Protein 2FSU (pdb70)

Sequence (167 aa):
QDAQHSFRRLLKASEPGVIVALHQLKRGWQPLNIATTSVLLTLADNDTPVWLSTPLNNDIVNQSLRFHTNAPLVSQPEQATFAVTDEAISSEQLNALSGATLILQVASLSGGRLRLTGEERIAPQLPECILHELTERPHPFPLGIDLILTCGERLLAIPRTTHVEVC

Secondary structure (DSSP, 8-state):
--HHHHHHHHHH---TT--EE--SSSS-STTS-HHHHHHHHHH--TTS-EEE-GGG--HHHHHHHHHHH---B-SSGGG-SEEEE-TT--HHHHHHT--PEEEEE-S-SSS---EEE----------HHHHHHHHH--STTTTS-EEEEEETTEEEEE-TT-EEE--

Solvent-accessible surface area: 8006 Å² total

GO terms:
  GO:0042802 identical protein binding (F, IPI)
  GO:0042803 protein homodimerization activity (F, IDA)
  GO:0061694 alpha-D-ribose 1-methylphosphonate 5-triphosphate synthase complex (C, IDA)
  GO:1904176 carbon phosphorus lyase complex (C, IDA)
  GO:0019700 organic phosphonate catabolic process (P, IMP)
  GO:0015716 organic phosphonate transport (P, IDA)
  GO:0019634 organic phosphonate metabolic process (P, IDA)

B-factor: mean 23.65, std 9.84, range [10.49, 69.03]

Radius of gyration: 14.76 Å; Cα contacts (8 Å, |Δi|>4): 372; chains: 1; bounding box: 26×42×29 Å

Organism: Escherichia coli (strain K12) (NCBI:txid83333)

Foldseek 3Di:
DDLVVLVVQVVVLCQFPDKDFAAHDPAALPVPARQNRSVCLNDAACVFEEEEDPVRDDPSNVVVSCVRHVHHHDDALLRGQEYEYEQPQDLVRQVSPQPHAYAYEAQDQADAFKWKDCVIDGGGHHHPSVVCCQAVVPDPPPRHYWYWYDHHRMIHTDGSSIHIDTD

Nearest PDB structures (foldseek):
  2fsu-assembly1_A  TM=1.006E+00  e=1.656E-37  Escherichia coli
  7z15-assembly1_B  TM=9.803E-01  e=2.346E-31  Escherichia coli
  7z19-assembly1_F  TM=9.796E-01  e=1.807E-30  Escherichia coli
  7z19-assembly1_B  TM=9.734E-01  e=4.706E-30  Escherichia coli
  6chu-assembly1_A  TM=3.432E-01  e=9.734E-01  Mycobacterium tuberculosis H37Rv

Structure (mmCIF, N/CA/C/O backbone):
data_2FSU
#
_entry.id   2FSU
#
_cell.length_a   53.020
_cell.length_b   87.418
_cell.length_c   75.890
_cell.angle_alpha   90.00
_cell.angle_beta   90.00
_cell.angle_gamma   90.00
#
_symmetry.space_group_name_H-M   'C 2 2 21'
#
loop_
_entity.id
_entity.type
_entity.pdbx_description
1 polymer 'Protein phnH'
2 non-polymer 'SODIUM ION'
3 non-polymer 'ACETATE ION'
4 water water
#
loop_
_atom_site.group_PDB
_atom_site.id
_atom_site.type_symbol
_atom_site.label_atom_id
_atom_site.label_alt_id
_atom_site.label_comp_id
_atom_site.label_asym_id
_atom_site.label_entity_id
_atom_site.label_seq_id
_atom_site.pdbx_PDB_ins_code
_atom_site.Cartn_x
_atom_site.Cartn_y
_atom_site.Cartn_z
_atom_site.occupancy
_atom_site.B_iso_or_equiv
_atom_site.auth_seq_id
_atom_site.auth_comp_id
_atom_site.auth_asym_id
_atom_site.auth_atom_id
_atom_site.pdbx_PDB_model_num
ATOM 1 N N . GLN A 1 28 ? 7.619 -2.933 28.536 1.00 32.56 12 GLN A N 1
ATOM 2 C CA . GLN A 1 28 ? 6.227 -2.371 28.394 1.00 33.51 12 GLN A CA 1
ATOM 3 C C . GLN A 1 28 ? 5.489 -2.794 27.141 1.00 33.27 12 GLN A C 1
ATOM 4 O O . GLN A 1 28 ? 6.115 -3.097 26.101 1.00 32.89 12 GLN A O 1
ATOM 6 N N . ASP A 1 29 ? 4.144 -2.805 27.234 1.00 33.22 13 ASP A N 1
ATOM 7 C CA . ASP A 1 29 ? 3.331 -3.102 26.057 1.00 31.68 13 ASP A CA 1
ATOM 8 C C . ASP A 1 29 ? 3.310 -1.989 25.031 1.00 30.83 13 ASP A C 1
ATOM 9 O O . ASP A 1 29 ? 3.761 -0.849 25.269 1.00 29.06 13 ASP A O 1
ATOM 14 N N . ALA A 1 30 ? 2.776 -2.331 23.862 1.00 29.05 14 ALA A N 1
ATOM 15 C CA . ALA A 1 30 ? 2.667 -1.384 22.783 1.00 26.57 14 ALA A CA 1
ATOM 16 C C . ALA A 1 30 ? 1.789 -0.168 23.149 1.00 23.62 14 ALA A C 1
ATOM 17 O O . ALA A 1 30 ? 2.027 0.941 22.716 1.00 22.96 14 ALA A O 1
ATOM 19 N N . GLN A 1 31 ? 0.713 -0.381 23.901 1.00 24.84 15 GLN A N 1
ATOM 20 C CA . GLN A 1 31 ? -0.147 0.742 24.196 1.00 22.49 15 GLN A CA 1
ATOM 21 C C . GLN A 1 31 ? 0.627 1.769 25.042 1.00 21.68 15 GLN A C 1
ATOM 22 O O . GLN A 1 31 ? 0.396 2.953 24.974 1.00 22.13 15 GLN A O 1
ATOM 28 N N . HIS A 1 32 ? 1.427 1.250 25.943 1.00 21.63 16 HIS A N 1
ATOM 29 C CA . HIS A 1 32 ? 2.313 2.095 26.757 1.00 22.07 16 HIS A CA 1
ATOM 30 C C . HIS A 1 32 ? 3.226 2.977 25.875 1.00 21.74 16 HIS A C 1
ATOM 31 O O . HIS A 1 32 ? 3.265 4.182 26.082 1.00 21.89 16 HIS A O 1
ATOM 38 N N . SER A 1 33 ? 3.904 2.373 24.909 1.00 21.80 17 SER A N 1
ATOM 39 C CA . SER A 1 33 ? 4.713 3.122 23.964 1.00 22.70 17 SER A CA 1
ATOM 40 C C . SER A 1 33 ? 3.899 4.183 23.256 1.00 23.34 17 SER A C 1
ATOM 41 O O . SER A 1 33 ? 4.350 5.296 23.149 1.00 23.46 17 SER A O 1
ATOM 44 N N . PHE A 1 34 ? 2.729 3.800 22.758 1.00 24.64 18 PHE A N 1
ATOM 45 C CA . PHE A 1 34 ? 1.843 4.741 22.015 1.00 25.06 18 PHE A CA 1
ATOM 46 C C . PHE A 1 34 ? 1.480 5.879 22.948 1.00 22.23 18 PHE A C 1
ATOM 47 O O . PHE A 1 34 ? 1.583 7.020 22.577 1.00 21.15 18 PHE A O 1
ATOM 55 N N . ARG A 1 35 ? 1.107 5.618 24.224 1.00 21.02 19 ARG A N 1
ATOM 56 C CA . ARG A 1 35 ? 0.687 6.756 25.044 1.00 19.90 19 ARG A CA 1
ATOM 57 C C . ARG A 1 35 ? 1.818 7.733 25.333 1.00 18.96 19 ARG A C 1
ATOM 58 O O . ARG A 1 35 ? 1.615 8.941 25.363 1.00 20.78 19 ARG A O 1
ATOM 66 N N . ARG A 1 36 ? 3.026 7.172 25.556 1.00 17.90 20 ARG A N 1
ATOM 67 C CA . ARG A 1 36 ? 4.193 7.990 25.872 1.00 19.07 20 ARG A CA 1
ATOM 68 C C . ARG A 1 36 ? 4.634 8.831 24.660 1.00 17.48 20 ARG A C 1
ATOM 69 O O . ARG A 1 36 ? 5.031 9.992 24.810 1.00 17.60 20 ARG A O 1
ATOM 77 N N . LEU A 1 37 ? 4.529 8.243 23.482 1.00 19.10 21 LEU A N 1
ATOM 78 C CA . LEU A 1 37 ? 4.894 8.952 22.254 1.00 21.15 21 LEU A CA 1
ATOM 79 C C . LEU A 1 37 ? 3.829 10.050 22.011 1.00 22.47 21 LEU A C 1
ATOM 80 O O . LEU A 1 37 ? 4.128 11.167 21.642 1.00 20.32 21 LEU A O 1
ATOM 85 N N . LEU A 1 38 ? 2.552 9.729 22.241 1.00 23.81 22 LEU A N 1
ATOM 86 C CA . LEU A 1 38 ? 1.531 10.800 22.194 1.00 26.14 22 LEU A CA 1
ATOM 87 C C . LEU A 1 38 ? 1.816 11.948 23.117 1.00 25.01 22 LEU A C 1
ATOM 88 O O . LEU A 1 38 ? 1.720 13.149 22.768 1.00 26.13 22 LEU A O 1
ATOM 93 N N . LYS A 1 39 ? 2.274 11.629 24.336 1.00 23.93 23 LYS A N 1
ATOM 94 C CA . LYS A 1 39 ? 2.486 12.641 25.336 1.00 23.83 23 LYS A CA 1
ATOM 95 C C . LYS A 1 39 ? 3.622 13.563 24.852 1.00 24.31 23 LYS A C 1
ATOM 96 O O . LYS A 1 39 ? 3.533 14.804 24.915 1.00 25.34 23 LYS A O 1
ATOM 102 N N . ALA A 1 40 ? 4.716 12.926 24.394 1.00 22.65 24 ALA A N 1
ATOM 103 C CA . ALA A 1 40 ? 5.884 13.656 23.902 1.00 21.76 24 ALA A CA 1
ATOM 104 C C . ALA A 1 40 ? 5.540 14.649 22.720 1.00 21.36 24 ALA A C 1
ATOM 105 O O . ALA A 1 40 ? 5.982 15.792 22.705 1.00 21.18 24 ALA A O 1
ATOM 123 N N . SER A 1 42 ? 2.439 15.756 22.064 1.00 26.38 26 SER A N 1
ATOM 124 C CA . SER A 1 42 ? 1.484 16.725 22.648 1.00 28.88 26 SER A CA 1
ATOM 125 C C . SER A 1 42 ? 2.169 17.808 23.445 1.00 28.53 26 SER A C 1
ATOM 126 O O . SER A 1 42 ? 1.700 18.965 23.547 1.00 31.74 26 SER A O 1
ATOM 129 N N . GLU A 1 43 ? 3.337 17.500 24.035 1.00 27.31 27 GLU A N 1
ATOM 130 C CA . GLU A 1 43 ? 4.006 18.412 24.856 1.00 24.98 27 GLU A CA 1
ATOM 131 C C . GLU A 1 43 ? 5.484 18.498 24.424 1.00 24.01 27 GLU A C 1
ATOM 132 O O . GLU A 1 43 ? 6.325 17.930 25.083 1.00 24.36 27 GLU A O 1
ATOM 138 N N . PRO A 1 44 ? 5.789 19.198 23.309 1.00 22.26 28 PRO A N 1
ATOM 139 C CA . PRO A 1 44 ? 7.115 19.177 22.667 1.00 21.94 28 PRO A CA 1
ATOM 140 C C . PRO A 1 44 ? 8.213 19.482 23.626 1.00 22.47 28 PRO A C 1
ATOM 141 O O . PRO A 1 44 ? 8.171 20.533 24.273 1.00 23.05 28 PRO A O 1
ATOM 145 N N . GLY A 1 45 ? 9.271 18.652 23.629 1.00 20.03 29 GLY A N 1
ATOM 146 C CA . GLY A 1 45 ? 10.387 18.849 24.504 1.00 20.74 29 GLY A CA 1
ATOM 147 C C . GLY A 1 45 ? 10.352 18.124 25.836 1.00 20.50 29 GLY A C 1
ATOM 148 O O . GLY A 1 45 ? 11.395 17.936 26.466 1.00 19.39 29 GLY A O 1
ATOM 149 N N . VAL A 1 46 ? 9.161 17.748 26.302 1.00 19.83 30 VAL A N 1
ATOM 150 C CA . VAL A 1 46 ? 9.112 16.801 27.457 1.00 18.70 30 VAL A CA 1
ATOM 151 C C . VAL A 1 46 ? 9.739 15.444 27.092 1.00 19.73 30 VAL A C 1
ATOM 152 O O . VAL A 1 46 ? 9.520 14.956 25.961 1.00 17.93 30 VAL A O 1
ATOM 156 N N . ILE A 1 47 ? 10.592 14.945 27.969 1.00 18.00 31 ILE A N 1
ATOM 157 C CA . ILE A 1 47 ? 11.309 13.646 27.729 1.00 18.29 31 ILE A CA 1
ATOM 158 C C . ILE A 1 47 ? 10.451 12.558 28.350 1.00 20.20 31 ILE A C 1
ATOM 159 O O . ILE A 1 47 ? 9.988 12.654 29.556 1.00 19.97 31 ILE A O 1
ATOM 164 N N . VAL A 1 48 ? 10.252 11.507 27.571 1.00 17.54 32 VAL A N 1
ATOM 165 C CA . VAL A 1 48 ? 9.550 10.333 28.023 1.00 18.50 32 VAL A CA 1
ATOM 166 C C . VAL A 1 48 ? 10.443 9.128 27.839 1.00 18.45 32 VAL A C 1
ATOM 167 O O . VAL A 1 48 ? 11.485 9.201 27.161 1.00 18.76 32 VAL A O 1
ATOM 171 N N . ALA A 1 49 ? 10.069 8.001 28.448 1.00 20.44 33 ALA A N 1
ATOM 172 C CA . ALA A 1 49 ? 10.833 6.747 28.341 1.00 21.10 33 ALA A CA 1
ATOM 173 C C . ALA A 1 49 ? 9.955 5.710 27.665 1.00 24.78 33 ALA A C 1
ATOM 174 O O . ALA A 1 49 ? 8.795 5.500 28.050 1.00 25.56 33 ALA A O 1
ATOM 176 N N . LEU A 1 50 ? 10.496 5.057 26.646 1.00 24.44 34 LEU A N 1
ATOM 177 C CA . LEU A 1 50 ? 9.792 3.950 25.985 1.00 26.20 34 LEU A CA 1
ATOM 178 C C . LEU A 1 50 ? 10.703 2.776 26.042 1.00 29.96 34 LEU A C 1
ATOM 179 O O . LEU A 1 50 ? 11.845 2.879 25.565 1.00 31.58 34 LEU A O 1
ATOM 184 N N . HIS A 1 51 ? 10.192 1.651 26.502 1.00 28.39 35 HIS A N 1
ATOM 185 C CA . HIS A 1 51 ? 10.975 0.423 26.597 1.00 30.32 35 HIS A CA 1
ATOM 186 C C . HIS A 1 51 ? 10.078 -0.761 26.238 1.00 29.39 35 HIS A C 1
ATOM 187 O O . HIS A 1 51 ? 9.602 -1.461 27.116 1.00 28.60 35 HIS A O 1
ATOM 194 N N . GLN A 1 52 ? 9.810 -0.935 24.933 1.00 26.45 36 GLN A N 1
ATOM 195 C CA . GLN A 1 52 ? 8.912 -2.030 24.459 1.00 26.99 36 GLN A CA 1
ATOM 196 C C . GLN A 1 52 ? 9.603 -3.387 24.285 1.00 28.69 36 GLN A C 1
ATOM 197 O O . GLN A 1 52 ? 8.956 -4.394 24.045 1.00 29.34 36 GLN A O 1
ATOM 203 N N . LEU A 1 53 ? 10.929 -3.424 24.403 1.00 31.69 37 LEU A N 1
ATOM 204 C CA . LEU A 1 53 ? 11.629 -4.712 24.486 1.00 32.79 37 LEU A CA 1
ATOM 205 C C . LEU A 1 53 ? 12.865 -4.466 25.347 1.00 32.02 37 LEU A C 1
ATOM 206 O O . LEU A 1 53 ? 13.070 -3.359 25.734 1.00 31.32 37 LEU A O 1
ATOM 211 N N . LYS A 1 54 ? 13.645 -5.478 25.723 1.00 32.52 38 LYS A N 1
ATOM 212 C CA . LYS A 1 54 ? 14.736 -5.228 26.719 1.00 31.08 38 LYS A CA 1
ATOM 213 C C . LYS A 1 54 ? 15.970 -4.640 26.095 1.00 31.65 38 LYS A C 1
ATOM 214 O O . LYS A 1 54 ? 16.801 -4.010 26.758 1.00 32.33 38 LYS A O 1
ATOM 215 N N . ARG A 1 55 ? 16.090 -4.834 24.783 1.00 28.42 39 ARG A N 1
ATOM 216 C CA . ARG A 1 55 ? 17.251 -4.304 24.063 1.00 28.06 39 ARG A CA 1
ATOM 217 C C . ARG A 1 55 ? 16.833 -3.801 22.713 1.00 26.27 39 ARG A C 1
ATOM 218 O O . ARG A 1 55 ? 15.929 -4.404 22.099 1.00 27.96 39 ARG A O 1
ATOM 220 N N . GLY A 1 56 ? 17.522 -2.762 22.261 1.00 25.06 40 GLY A N 1
ATOM 221 C CA . GLY A 1 56 ? 17.291 -2.220 20.917 1.00 23.86 40 GLY A CA 1
ATOM 222 C C . GLY A 1 56 ? 17.980 -3.108 19.882 1.00 23.79 40 GLY A C 1
ATOM 223 O O . GLY A 1 56 ? 18.848 -3.982 20.237 1.00 25.36 40 GLY A O 1
ATOM 224 N N . TRP A 1 57 ? 17.640 -2.895 18.595 1.00 22.87 41 TRP A N 1
ATOM 225 C CA . TRP A 1 57 ? 18.234 -3.678 17.527 1.00 21.34 41 TRP A CA 1
ATOM 226 C C . TRP A 1 57 ? 19.545 -2.934 17.253 1.00 23.52 41 TRP A C 1
ATOM 227 O O . TRP A 1 57 ? 19.557 -2.016 16.479 1.00 19.78 41 TRP A O 1
ATOM 238 N N . GLN A 1 58 ? 20.596 -3.229 18.045 1.00 24.19 42 GLN A N 1
ATOM 239 C CA . GLN A 1 58 ? 21.830 -2.379 18.083 1.00 24.40 42 GLN A CA 1
ATOM 240 C C . GLN A 1 58 ? 22.464 -2.219 16.685 1.00 22.08 42 GLN A C 1
ATOM 241 O O . GLN A 1 58 ? 22.552 -3.234 15.990 1.00 27.76 42 GLN A O 1
ATOM 247 N N . PRO A 1 59 ? 22.887 -0.982 16.250 1.00 21.17 43 PRO A N 1
ATOM 248 C CA . PRO A 1 59 ? 23.035 0.259 16.996 1.00 19.39 43 PRO A CA 1
ATOM 249 C C . PRO A 1 59 ? 21.754 1.091 17.131 1.00 17.14 43 PRO A C 1
ATOM 250 O O . PRO A 1 59 ? 21.861 2.183 17.575 1.00 18.76 43 PRO A O 1
ATOM 254 N N . LEU A 1 60 ? 20.592 0.531 16.826 1.00 16.76 44 LEU A N 1
ATOM 255 C CA . LEU A 1 60 ? 19.342 1.330 17.133 1.00 15.63 44 LEU A CA 1
ATOM 256 C C . LEU A 1 60 ? 19.118 1.237 18.652 1.00 16.25 44 LEU A C 1
ATOM 257 O O . LEU A 1 60 ? 19.312 0.147 19.243 1.00 19.51 44 LEU A O 1
ATOM 262 N N . ASN A 1 61 ? 18.833 2.365 19.289 1.00 15.40 45 ASN A N 1
ATOM 263 C CA . ASN A 1 61 ? 18.616 2.346 20.736 1.00 13.20 45 ASN A CA 1
ATOM 264 C C . ASN A 1 61 ? 17.214 1.771 21.075 1.00 15.72 45 ASN A C 1
ATOM 265 O O . ASN A 1 61 ? 16.390 1.521 20.256 1.00 15.47 45 ASN A O 1
ATOM 270 N N . ILE A 1 62 ? 16.930 1.652 22.365 1.00 14.78 46 ILE A N 1
ATOM 271 C CA . ILE A 1 62 ? 15.626 1.115 22.774 1.00 16.13 46 ILE A CA 1
ATOM 272 C C . ILE A 1 62 ? 14.444 2.032 22.402 1.00 15.42 46 ILE A C 1
ATOM 273 O O . ILE A 1 62 ? 13.385 1.516 21.957 1.00 15.54 46 ILE A O 1
ATOM 278 N N . ALA A 1 63 ? 14.618 3.344 22.489 1.00 15.02 47 ALA A N 1
ATOM 279 C CA . ALA A 1 63 ? 13.530 4.285 22.157 1.00 13.05 47 ALA A CA 1
ATOM 280 C C . ALA A 1 63 ? 13.261 4.215 20.652 1.00 14.05 47 ALA A C 1
ATOM 281 O O . ALA A 1 63 ? 12.067 4.130 20.241 1.00 15.00 47 ALA A O 1
ATOM 283 N N . THR A 1 64 ? 14.329 4.224 19.874 1.00 12.54 48 THR A N 1
ATOM 284 C CA . THR A 1 64 ? 14.067 4.169 18.368 1.00 12.56 48 THR A CA 1
ATOM 285 C C . THR A 1 64 ? 13.366 2.883 18.071 1.00 13.44 48 THR A C 1
ATOM 286 O O . THR A 1 64 ? 12.418 2.804 17.223 1.00 13.41 48 THR A O 1
ATOM 290 N N . THR A 1 65 ? 13.872 1.783 18.611 1.00 13.66 49 THR A N 1
ATOM 291 C CA . THR A 1 65 ? 13.271 0.463 18.300 1.00 13.83 49 THR A CA 1
ATOM 292 C C . THR A 1 65 ? 11.786 0.477 18.679 1.00 14.19 49 THR A C 1
ATOM 293 O O . THR A 1 65 ? 10.933 -0.052 17.966 1.00 15.81 49 THR A O 1
ATOM 297 N N . SER A 1 66 ? 11.509 1.084 19.871 1.00 20.00 50 SER A N 1
ATOM 298 C CA . SER A 1 66 ? 10.118 1.109 20.310 1.00 20.00 50 SER A CA 1
ATOM 299 C C . SER A 1 66 ? 9.281 2.040 19.438 1.00 20.00 50 SER A C 1
ATOM 300 O O . SER A 1 66 ? 8.117 1.647 19.213 1.00 15.59 50 SER A O 1
ATOM 303 N N . VAL A 1 67 ? 9.758 3.070 19.051 1.00 14.33 51 VAL A N 1
ATOM 304 C CA . VAL A 1 67 ? 8.999 3.972 18.096 1.00 15.57 51 VAL A CA 1
ATOM 305 C C . VAL A 1 67 ? 8.719 3.191 16.827 1.00 17.06 51 VAL A C 1
ATOM 306 O O . VAL A 1 67 ? 7.599 3.206 16.357 1.00 16.30 51 VAL A O 1
ATOM 310 N N . LEU A 1 68 ? 9.720 2.462 16.321 1.00 17.34 52 LEU A N 1
ATOM 311 C CA . LEU A 1 68 ? 9.460 1.747 15.020 1.00 15.12 52 LEU A CA 1
ATOM 312 C C . LEU A 1 68 ? 8.414 0.662 15.217 1.00 16.31 52 LEU A C 1
ATOM 313 O O . LEU A 1 68 ? 7.564 0.471 14.361 1.00 17.61 52 LEU A O 1
ATOM 318 N N . LEU A 1 69 ? 8.450 -0.060 16.346 1.00 14.56 53 LEU A N 1
ATOM 319 C CA . LEU A 1 69 ? 7.449 -1.150 16.622 1.00 15.60 53 LEU A CA 1
ATOM 320 C C . LEU A 1 69 ? 6.041 -0.539 16.703 1.00 18.21 53 LEU A C 1
ATOM 321 O O . LEU A 1 69 ? 5.054 -1.189 16.312 1.00 20.61 53 LEU A O 1
ATOM 326 N N . THR A 1 70 ? 6.015 0.682 17.197 1.00 18.60 54 THR A N 1
ATOM 327 C CA . THR A 1 70 ? 4.765 1.416 17.508 1.00 20.29 54 THR A CA 1
ATOM 328 C C . THR A 1 70 ? 4.155 1.911 16.157 1.00 21.68 54 THR A C 1
ATOM 329 O O . THR A 1 70 ? 2.917 1.647 15.926 1.00 26.18 54 THR A O 1
ATOM 333 N N . LEU A 1 71 ? 4.955 2.501 15.244 1.00 20.86 55 LEU A N 1
ATOM 334 C CA . LEU A 1 71 ? 4.397 3.250 14.101 1.00 19.32 55 LEU A CA 1
ATOM 335 C C . LEU A 1 71 ? 4.577 2.612 12.719 1.00 19.33 55 LEU A C 1
ATOM 336 O O . LEU A 1 71 ? 3.804 2.950 11.794 1.00 19.48 55 LEU A O 1
ATOM 341 N N . ALA A 1 72 ? 5.576 1.737 12.574 1.00 17.52 56 ALA A N 1
ATOM 342 C CA . ALA A 1 72 ? 5.920 1.302 11.184 1.00 17.72 56 ALA A CA 1
ATOM 343 C C . ALA A 1 72 ? 5.229 0.010 10.808 1.00 16.90 56 ALA A C 1
ATOM 344 O O . ALA A 1 72 ? 5.112 -0.957 11.601 1.00 19.03 56 ALA A O 1
ATOM 346 N N . ASP A 1 73 ? 4.742 -0.102 9.579 1.00 17.58 57 ASP A N 1
ATOM 347 C CA . ASP A 1 73 ? 4.331 -1.436 9.150 1.00 17.27 57 ASP A CA 1
ATOM 348 C C . ASP A 1 73 ? 4.573 -1.530 7.656 1.00 19.32 57 ASP A C 1
ATOM 349 O O . ASP A 1 73 ? 5.248 -0.701 7.073 1.00 19.70 57 ASP A O 1
ATOM 354 N N . ASN A 1 74 ? 3.882 -2.466 6.995 1.00 21.29 58 ASN A N 1
ATOM 355 C CA . ASN A 1 74 ? 4.137 -2.626 5.577 1.00 24.03 58 ASN A CA 1
ATOM 356 C C . ASN A 1 74 ? 3.832 -1.403 4.707 1.00 21.26 58 ASN A C 1
ATOM 357 O O . ASN A 1 74 ? 4.325 -1.299 3.540 1.00 21.69 58 ASN A O 1
ATOM 362 N N . ASP A 1 75 ? 3.044 -0.508 5.221 1.00 20.46 59 ASP A N 1
ATOM 363 C CA . ASP A 1 75 ? 2.725 0.684 4.498 1.00 21.34 59 ASP A CA 1
ATOM 364 C C . ASP A 1 75 ? 3.633 1.918 4.674 1.00 20.81 59 ASP A C 1
ATOM 365 O O . ASP A 1 75 ? 3.371 2.957 4.082 1.00 19.15 59 ASP A O 1
ATOM 370 N N . THR A 1 76 ? 4.712 1.800 5.496 1.00 16.32 60 THR A N 1
ATOM 371 C CA . THR A 1 76 ? 5.490 3.021 5.826 1.00 17.01 60 THR A CA 1
ATOM 372 C C . THR A 1 76 ? 6.961 2.710 5.607 1.00 14.56 60 THR A C 1
ATOM 373 O O . THR A 1 76 ? 7.584 2.158 6.481 1.00 16.33 60 THR A O 1
ATOM 377 N N . PRO A 1 77 ? 7.472 2.954 4.425 1.00 14.60 61 PRO A N 1
ATOM 378 C CA . PRO A 1 77 ? 8.901 2.715 4.221 1.00 13.52 61 PRO A CA 1
ATOM 379 C C . PRO A 1 77 ? 9.750 3.384 5.292 1.00 13.45 61 PRO A C 1
ATOM 380 O O . PRO A 1 77 ? 9.527 4.539 5.656 1.00 13.58 61 PRO A O 1
ATOM 384 N N . VAL A 1 78 ? 10.805 2.649 5.617 1.00 13.22 62 VAL A N 1
ATOM 385 C CA . VAL A 1 78 ? 11.818 3.171 6.531 1.00 11.86 62 VAL A CA 1
ATOM 386 C C . VAL A 1 78 ? 13.137 3.245 5.867 1.00 12.90 62 VAL A C 1
ATOM 387 O O . VAL A 1 78 ? 13.540 2.300 5.162 1.00 12.71 62 VAL A O 1
ATOM 391 N N . TRP A 1 79 ? 13.836 4.340 6.100 1.00 12.31 63 TRP A N 1
ATOM 392 C CA . TRP A 1 79 ? 15.173 4.489 5.517 1.00 12.79 63 TRP A CA 1
ATOM 393 C C . TRP A 1 79 ? 16.131 4.630 6.736 1.00 12.95 63 TRP A C 1
ATOM 394 O O . TRP A 1 79 ? 15.907 5.494 7.576 1.00 14.49 63 TRP A O 1
ATOM 405 N N . LEU A 1 80 ? 17.189 3.815 6.722 1.00 12.65 64 LEU A N 1
ATOM 406 C CA . LEU A 1 80 ? 18.212 3.859 7.810 1.00 13.63 64 LEU A CA 1
ATOM 407 C C . LEU A 1 80 ? 19.485 4.408 7.178 1.00 15.57 64 LEU A C 1
ATOM 408 O O . LEU A 1 80 ? 19.982 3.893 6.142 1.00 15.04 64 LEU A O 1
ATOM 413 N N . SER A 1 81 ? 20.057 5.448 7.781 1.00 11.79 65 SER A N 1
ATOM 414 C CA . SER A 1 81 ? 21.363 5.972 7.273 1.00 14.29 65 SER A CA 1
ATOM 415 C C . SER A 1 81 ? 22.454 4.949 7.433 1.00 14.18 65 SER A C 1
ATOM 416 O O . SER A 1 81 ? 22.357 3.997 8.212 1.00 14.74 65 SER A O 1
ATOM 419 N N . THR A 1 82 ? 23.568 5.162 6.725 1.00 16.28 66 THR A N 1
ATOM 420 C CA . THR A 1 82 ? 24.645 4.138 6.668 1.00 18.13 66 THR A CA 1
ATOM 421 C C . THR A 1 82 ? 25.134 3.678 8.016 1.00 15.69 66 THR A C 1
ATOM 422 O O . THR A 1 82 ? 25.191 2.474 8.237 1.00 19.00 66 THR A O 1
ATOM 426 N N . PRO A 1 83 ? 25.390 4.598 8.928 1.00 16.03 67 PRO A N 1
ATOM 427 C CA . PRO A 1 83 ? 25.873 4.086 10.233 1.00 18.67 67 PRO A CA 1
ATOM 428 C C . PRO A 1 83 ? 24.951 3.155 10.984 1.00 21.29 67 PRO A C 1
ATOM 429 O O . PRO A 1 83 ? 25.407 2.398 11.880 1.00 20.66 67 PRO A O 1
ATOM 433 N N . LEU A 1 84 ? 23.635 3.258 10.706 1.00 17.22 68 LEU A N 1
ATOM 434 C CA . LEU A 1 84 ? 22.634 2.397 11.387 1.00 18.60 68 LEU A CA 1
ATOM 435 C C . LEU A 1 84 ? 22.134 1.245 10.529 1.00 19.84 68 LEU A C 1
ATOM 436 O O . LEU A 1 84 ? 21.275 0.468 10.965 1.00 22.62 68 LEU A O 1
ATOM 441 N N . ASN A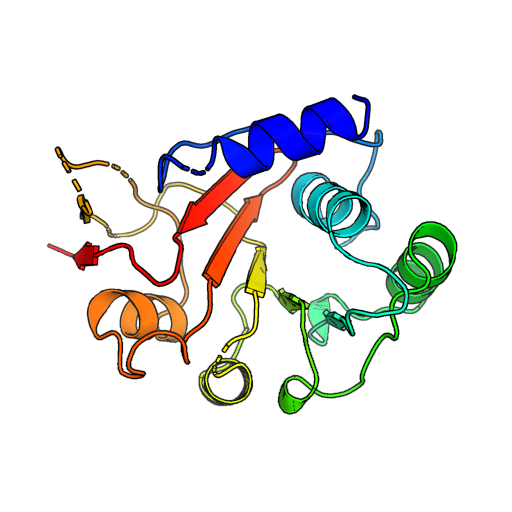 1 85 ? 22.679 1.099 9.326 1.00 18.63 69 ASN A N 1
ATOM 442 C CA . ASN A 1 85 ? 22.141 0.199 8.321 1.00 20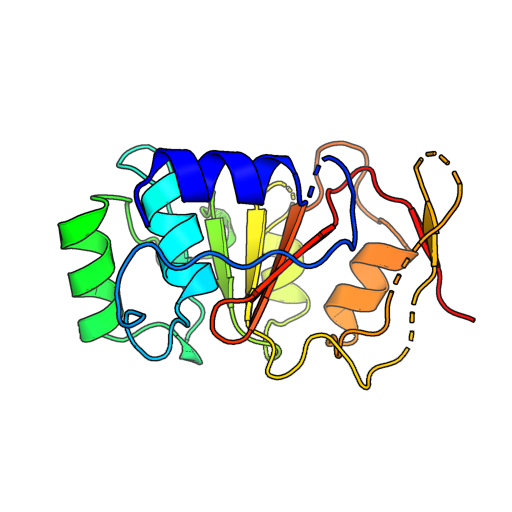.68 69 ASN A CA 1
ATOM 443 C C . ASN A 1 85 ? 23.085 -0.998 8.311 1.00 24.47 69 ASN A C 1
ATOM 444 O O . ASN A 1 85 ? 24.285 -0.861 7.905 1.00 29.02 69 ASN A O 1
ATOM 449 N N . ASN A 1 86 ? 22.733 -2.038 9.039 1.00 24.34 70 ASN A N 1
ATOM 450 C CA . ASN A 1 86 ? 23.489 -3.280 8.910 1.00 24.44 70 ASN A CA 1
ATOM 451 C C . ASN A 1 86 ? 22.536 -4.467 8.828 1.00 25.34 70 ASN A C 1
ATOM 452 O O . ASN A 1 86 ? 21.299 -4.295 8.949 1.00 24.31 70 ASN A O 1
ATOM 457 N N . ASP A 1 87 ? 23.074 -5.645 8.550 1.00 24.33 7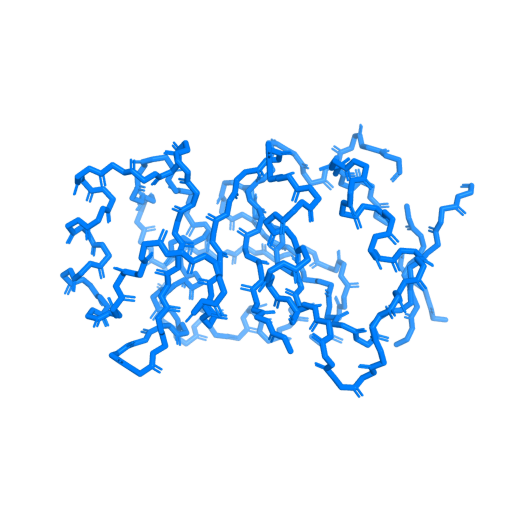1 ASP A N 1
ATOM 458 C CA . ASP A 1 87 ? 22.219 -6.792 8.180 1.00 25.65 71 ASP A CA 1
ATOM 459 C C . ASP A 1 87 ? 21.374 -7.176 9.360 1.00 23.83 71 ASP A C 1
ATOM 460 O O . ASP A 1 87 ? 20.186 -7.502 9.176 1.00 24.85 71 ASP A O 1
ATOM 465 N N . ILE A 1 88 ? 21.945 -7.152 10.564 1.00 25.17 72 ILE A N 1
ATOM 466 C CA . ILE A 1 88 ? 21.183 -7.510 11.797 1.00 24.58 72 ILE A CA 1
ATOM 467 C C . ILE A 1 88 ? 20.001 -6.549 12.057 1.00 23.59 72 ILE A C 1
ATOM 468 O O . ILE A 1 88 ? 18.845 -6.992 12.291 1.00 22.25 72 ILE A O 1
ATOM 473 N N . VAL A 1 89 ? 20.265 -5.239 11.994 1.00 21.35 73 VAL A N 1
ATOM 474 C CA . VAL A 1 89 ? 19.209 -4.219 12.062 1.00 19.68 73 VAL A CA 1
ATOM 475 C C . VAL A 1 89 ? 18.201 -4.465 10.970 1.00 19.15 73 VAL A C 1
ATOM 476 O O . VAL A 1 89 ? 16.976 -4.427 11.216 1.00 17.34 73 VAL A O 1
ATOM 480 N N . ASN A 1 90 ? 18.664 -4.617 9.719 1.00 19.36 74 ASN A N 1
ATOM 481 C CA . ASN A 1 90 ? 17.629 -4.817 8.659 1.00 17.93 74 ASN A CA 1
ATOM 482 C C . ASN A 1 90 ? 16.760 -6.069 8.970 1.00 17.65 74 ASN A C 1
ATOM 483 O O . ASN A 1 90 ? 15.511 -6.009 8.849 1.00 17.48 74 ASN A O 1
ATOM 488 N N . GLN A 1 91 ? 17.386 -7.193 9.357 1.00 16.01 75 GLN A N 1
ATOM 489 C CA . GLN A 1 91 ? 16.642 -8.411 9.608 1.00 15.16 75 GLN A CA 1
ATOM 490 C C . GLN A 1 91 ? 15.645 -8.227 10.751 1.00 15.93 75 GLN A C 1
ATOM 491 O O . GLN A 1 91 ? 14.545 -8.802 10.675 1.00 15.53 75 GLN A O 1
ATOM 497 N N . SER A 1 92 ? 16.097 -7.561 11.800 1.00 17.13 76 SER A N 1
ATOM 498 C CA . SER A 1 92 ? 15.196 -7.339 12.978 1.00 15.40 76 SER A CA 1
ATOM 499 C C . SER A 1 92 ? 14.003 -6.516 12.550 1.00 16.75 76 SER A C 1
ATOM 500 O O . SER A 1 92 ? 12.838 -6.798 12.914 1.00 17.33 76 SER A O 1
ATOM 503 N N . LEU A 1 93 ? 14.259 -5.412 11.852 1.00 17.12 77 LEU A N 1
ATOM 504 C CA . LEU A 1 93 ? 13.200 -4.555 11.468 1.00 17.81 77 LEU A CA 1
ATOM 505 C C . LEU A 1 93 ? 12.228 -5.277 10.540 1.00 17.73 77 LEU A C 1
ATOM 506 O O . LEU A 1 93 ? 10.982 -5.077 10.704 1.00 20.10 77 LEU A O 1
ATOM 511 N N . ARG A 1 94 ? 12.736 -6.015 9.518 1.00 16.53 78 ARG A N 1
ATOM 512 C CA . ARG A 1 94 ? 11.855 -6.766 8.600 1.00 19.18 78 ARG A CA 1
ATOM 513 C C . ARG A 1 94 ? 10.992 -7.753 9.428 1.00 19.25 78 ARG A C 1
ATOM 514 O O . ARG A 1 94 ? 9.751 -7.842 9.227 1.00 20.54 78 ARG A O 1
ATOM 522 N N . PHE A 1 95 ? 11.630 -8.482 10.345 1.00 15.30 79 PHE A N 1
ATOM 523 C CA . PHE A 1 95 ? 10.860 -9.550 11.013 1.00 15.11 79 PHE A CA 1
ATOM 524 C C . PHE A 1 95 ? 9.742 -8.938 11.851 1.00 15.67 79 PHE A C 1
ATOM 525 O O . PHE A 1 95 ? 8.587 -9.495 11.891 1.00 17.70 79 PHE A O 1
ATOM 533 N N . HIS A 1 96 ? 10.103 -7.872 12.578 1.00 16.41 80 HIS A N 1
ATOM 534 C CA . HIS A 1 96 ? 9.163 -7.357 13.622 1.00 15.81 80 HIS A CA 1
ATOM 535 C C . HIS A 1 96 ? 8.167 -6.371 13.095 1.00 17.87 80 HIS A C 1
ATOM 536 O O . HIS A 1 96 ? 7.090 -6.179 13.743 1.00 21.27 80 HIS A O 1
ATOM 543 N N . THR A 1 97 ? 8.447 -5.770 11.922 1.00 19.07 81 THR A N 1
ATOM 544 C CA . THR A 1 97 ? 7.551 -4.740 11.394 1.00 18.59 81 THR A CA 1
ATOM 545 C C . THR A 1 97 ? 7.055 -4.951 10.011 1.00 20.52 81 THR A C 1
ATOM 546 O O . THR A 1 97 ? 6.030 -4.337 9.626 1.00 19.35 81 THR A O 1
ATOM 550 N N . ASN A 1 98 ? 7.739 -5.786 9.255 1.00 19.52 82 ASN A N 1
ATOM 551 C CA . ASN A 1 98 ? 7.479 -5.828 7.823 1.00 23.99 82 ASN A CA 1
ATOM 552 C C . ASN A 1 98 ? 7.504 -4.468 7.053 1.00 23.13 82 ASN A C 1
ATOM 553 O O . ASN A 1 98 ? 7.061 -4.408 5.879 1.00 21.47 82 ASN A O 1
ATOM 558 N N . ALA A 1 99 ? 8.082 -3.380 7.579 1.00 20.30 83 ALA A N 1
ATOM 559 C CA . ALA A 1 99 ? 8.107 -2.118 6.797 1.00 18.52 83 ALA A CA 1
ATOM 560 C C . ALA A 1 99 ? 9.092 -2.368 5.652 1.00 16.08 83 ALA A C 1
ATOM 561 O O . ALA A 1 99 ? 10.161 -2.949 5.896 1.00 19.13 83 ALA A O 1
ATOM 563 N N . PRO A 1 100 ? 8.808 -1.769 4.473 1.00 16.34 84 PRO A N 1
ATOM 564 C CA . PRO A 1 100 ? 9.764 -1.773 3.364 1.00 16.26 84 PRO A CA 1
ATOM 565 C C . PRO A 1 100 ? 10.947 -0.945 3.800 1.00 14.14 84 PRO A C 1
ATOM 566 O O . PRO A 1 100 ? 10.790 0.253 4.105 1.00 14.75 84 PRO A O 1
ATOM 570 N N . LEU A 1 101 ? 12.135 -1.534 3.692 1.00 15.48 85 LEU A N 1
ATOM 571 C CA . LEU A 1 101 ? 13.389 -0.837 4.072 1.00 13.93 85 LEU A CA 1
ATOM 572 C C . LEU A 1 101 ? 13.953 -0.294 2.781 1.00 14.42 85 LEU A C 1
ATOM 573 O O . LEU A 1 101 ? 14.484 -1.038 1.945 1.00 16.93 85 LEU A O 1
ATOM 578 N N . VAL A 1 102 ? 13.802 0.994 2.601 1.00 12.90 86 VAL A N 1
ATOM 579 C CA . VAL A 1 102 ? 14.152 1.676 1.250 1.00 14.28 86 VAL A CA 1
ATOM 580 C C . VAL A 1 102 ? 15.538 2.178 1.264 1.00 16.02 86 VAL A C 1
ATOM 581 O O . VAL A 1 102 ? 16.043 2.607 2.315 1.00 14.41 86 VAL A O 1
ATOM 585 N N . SER A 1 103 ? 16.191 2.162 0.096 1.00 15.14 87 SER A N 1
ATOM 586 C CA . SER A 1 103 ? 17.576 2.491 0.029 1.00 16.33 87 SER A CA 1
ATOM 587 C C . SER A 1 103 ? 17.806 4.009 0.100 1.00 16.28 87 SER A C 1
ATOM 588 O O . SER A 1 103 ? 18.934 4.416 0.493 1.00 19.42 87 SER A O 1
ATOM 591 N N . GLN A 1 104 ? 16.784 4.833 -0.231 1.00 15.83 88 GLN A N 1
ATOM 592 C CA . GLN A 1 104 ? 17.041 6.275 -0.226 1.00 18.86 88 GLN A CA 1
ATOM 593 C C . GLN A 1 104 ? 16.024 7.146 0.520 1.00 17.34 88 GLN A C 1
ATOM 594 O O . GLN A 1 104 ? 14.866 6.838 0.555 1.00 16.29 88 GLN A O 1
ATOM 600 N N . PRO A 1 105 ? 16.494 8.220 1.118 1.00 16.84 89 PRO A N 1
ATOM 601 C CA . PRO A 1 105 ? 15.630 9.057 2.023 1.00 16.44 89 PRO A CA 1
ATOM 602 C C . PRO A 1 105 ? 14.451 9.641 1.370 1.00 17.84 89 PRO A C 1
ATOM 603 O O . PRO A 1 105 ? 13.398 9.861 2.000 1.00 15.66 89 PRO A O 1
ATOM 607 N N . GLU A 1 106 ? 14.587 9.930 0.033 1.00 16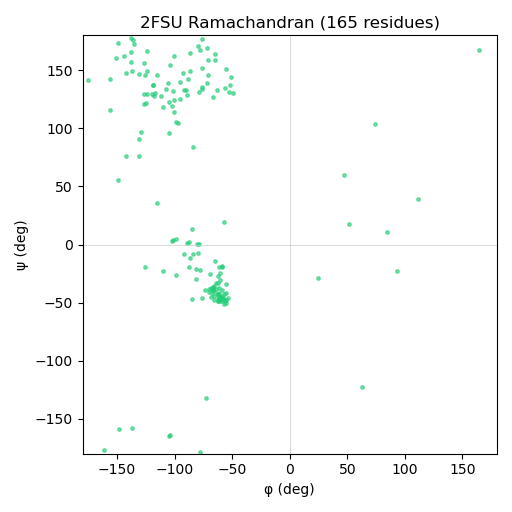.20 90 GLU A N 1
ATOM 608 C CA . GLU A 1 106 ? 13.451 10.544 -0.621 1.00 16.07 90 GLU A CA 1
ATOM 609 C C . GLU A 1 106 ? 12.202 9.672 -0.538 1.00 15.64 90 GLU A C 1
ATOM 610 O O . GLU A 1 106 ? 11.101 10.242 -0.671 1.00 18.78 90 GLU A O 1
ATOM 616 N N . GLN A 1 107 ? 12.321 8.355 -0.280 1.00 15.32 91 GLN A N 1
ATOM 617 C CA . GLN A 1 107 ? 11.101 7.473 -0.194 1.00 15.36 91 GLN A CA 1
ATOM 618 C C . GLN A 1 107 ? 10.658 7.141 1.237 1.00 15.63 91 GLN A C 1
ATOM 619 O O . GLN A 1 107 ? 9.714 6.369 1.436 1.00 16.36 91 GLN A O 1
ATOM 625 N N . ALA A 1 108 ? 11.360 7.735 2.223 1.00 14.94 92 ALA A N 1
ATOM 626 C CA . ALA A 1 108 ? 11.077 7.368 3.615 1.00 15.78 92 ALA A C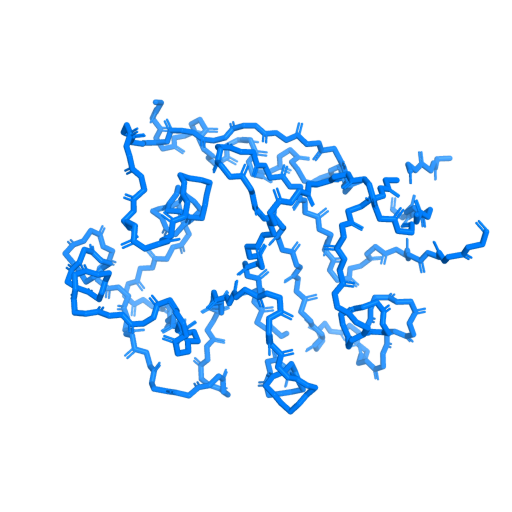A 1
ATOM 627 C C . ALA A 1 108 ? 9.795 7.995 4.144 1.00 16.58 92 ALA A C 1
ATOM 628 O O . ALA A 1 108 ? 9.656 9.200 4.077 1.00 17.03 92 ALA A O 1
ATOM 630 N N . THR A 1 109 ? 9.034 7.158 4.831 1.00 15.56 93 THR A N 1
ATOM 631 C CA . THR A 1 109 ? 8.004 7.668 5.749 1.00 13.78 93 THR A CA 1
ATOM 632 C C . THR A 1 109 ? 8.694 7.959 7.115 1.00 14.62 93 THR A C 1
ATOM 633 O O . THR A 1 109 ? 8.437 8.996 7.708 1.00 15.86 93 THR A O 1
ATOM 637 N N . PHE A 1 110 ? 9.503 6.991 7.560 1.00 14.53 94 PHE A N 1
ATOM 638 C CA . PHE A 1 110 ? 10.315 7.176 8.785 1.00 13.47 94 PHE A CA 1
ATOM 639 C C . PHE A 1 110 ? 11.769 7.084 8.390 1.00 13.42 94 PHE A C 1
ATOM 640 O O . PHE A 1 110 ? 12.125 6.125 7.690 1.00 13.51 94 PHE A O 1
ATOM 648 N N . ALA A 1 111 ? 12.562 8.075 8.768 1.00 12.81 95 ALA A N 1
ATOM 649 C CA . ALA A 1 111 ? 13.999 8.097 8.562 1.00 12.82 95 ALA A CA 1
ATOM 650 C C . ALA A 1 111 ? 14.638 7.822 9.930 1.00 11.77 95 ALA A C 1
ATOM 651 O O . ALA A 1 111 ? 14.133 8.287 10.976 1.00 12.33 95 ALA A O 1
ATOM 653 N N . VAL A 1 112 ? 15.702 7.001 9.948 1.00 10.57 96 VAL A N 1
ATOM 654 C CA . VAL A 1 112 ? 16.382 6.820 11.285 1.00 10.88 96 VAL A CA 1
ATOM 655 C C . VAL A 1 112 ? 17.835 7.169 10.933 1.00 13.35 96 VAL A C 1
ATOM 656 O O . VAL A 1 112 ? 18.450 6.455 10.108 1.00 12.77 96 VAL A O 1
ATOM 660 N N . THR A 1 113 ? 18.371 8.169 11.590 1.00 11.70 97 THR A N 1
ATOM 661 C CA . THR A 1 113 ? 19.820 8.460 11.404 1.00 11.54 97 THR A CA 1
ATOM 662 C C . THR A 1 113 ? 20.460 8.745 12.783 1.00 13.91 97 THR A C 1
ATOM 663 O O . THR A 1 113 ? 19.821 8.746 13.827 1.00 13.81 97 THR A O 1
ATOM 667 N N . ASP A 1 114 ? 21.783 8.930 12.725 1.00 14.61 98 ASP A N 1
ATOM 668 C CA . ASP A 1 114 ? 22.456 9.621 13.832 1.00 15.69 98 ASP A CA 1
ATOM 669 C C . ASP A 1 114 ? 22.829 11.081 13.447 1.00 17.04 98 ASP A C 1
ATOM 670 O O . ASP A 1 114 ? 22.406 11.621 12.439 1.00 16.67 98 ASP A O 1
ATOM 675 N N . GLU A 1 115 ? 23.725 11.750 14.212 1.00 15.44 99 GLU A N 1
ATOM 676 C CA . GLU A 1 115 ? 23.892 13.089 14.066 1.00 17.33 99 GLU A CA 1
ATOM 677 C C . GLU A 1 115 ? 24.786 13.393 12.868 1.00 15.98 99 GLU A C 1
ATOM 678 O O . GLU A 1 115 ? 24.952 14.567 12.563 1.00 19.73 99 GLU A O 1
ATOM 684 N N . ALA A 1 116 ? 25.256 12.361 12.146 1.00 16.30 100 ALA A N 1
ATOM 685 C CA . ALA A 1 116 ? 25.993 12.565 10.852 1.00 16.48 100 ALA A CA 1
ATOM 686 C C . ALA A 1 116 ? 25.049 12.854 9.670 1.00 15.42 100 ALA A C 1
ATOM 687 O O . ALA A 1 116 ? 25.517 13.100 8.547 1.00 15.60 100 ALA A O 1
ATOM 689 N N . ILE A 1 117 ? 23.735 12.894 9.931 1.00 15.09 101 ILE A N 1
ATOM 690 C CA . ILE A 1 117 ? 22.807 13.177 8.860 1.00 15.40 101 ILE A CA 1
ATOM 691 C C . ILE A 1 117 ? 23.270 14.452 8.075 1.00 14.44 101 ILE A C 1
ATOM 692 O O . ILE A 1 117 ? 23.612 15.485 8.673 1.00 14.75 101 ILE A O 1
ATOM 697 N N . SER A 1 118 ? 23.343 14.379 6.728 1.00 15.10 102 SER A N 1
ATOM 698 C CA . SER A 1 118 ? 23.756 15.550 5.970 1.00 17.81 102 SER A CA 1
ATOM 699 C C . SER A 1 118 ? 22.604 16.509 5.615 1.00 18.93 102 SER A C 1
ATOM 700 O O . SER A 1 118 ? 21.414 16.138 5.673 1.00 18.72 102 SER A O 1
ATOM 703 N N . SER A 1 119 ? 22.932 17.745 5.209 1.00 19.75 103 SER A N 1
ATOM 704 C CA . SER A 1 119 ? 21.957 18.696 4.806 1.00 18.26 103 SER A CA 1
ATOM 705 C C . SER A 1 119 ? 21.199 18.085 3.630 1.00 19.25 103 SER A C 1
ATOM 706 O O . SER A 1 119 ? 19.981 18.228 3.564 1.00 19.65 103 SER A O 1
ATOM 709 N N . GLU A 1 120 ? 21.943 17.404 2.760 1.00 19.63 104 GLU A N 1
ATOM 710 C CA . GLU A 1 120 ? 21.300 16.788 1.550 1.00 21.87 104 GLU A CA 1
ATOM 711 C C . GLU A 1 120 ? 20.215 15.742 1.901 1.00 21.36 104 GLU A C 1
ATOM 712 O O . GLU A 1 120 ? 19.091 15.745 1.366 1.00 21.35 104 GLU A O 1
ATOM 718 N N . GLN A 1 121 ? 20.589 14.829 2.803 1.00 20.08 105 GLN A N 1
ATOM 719 C CA . GLN A 1 121 ? 19.673 13.847 3.279 1.00 17.61 105 GLN A CA 1
ATOM 720 C C . GLN A 1 121 ? 18.469 14.479 4.009 1.00 17.18 105 GLN A C 1
ATOM 721 O O . GLN A 1 121 ? 17.302 14.106 3.795 1.00 16.84 105 GLN A O 1
ATOM 727 N N . LEU A 1 122 ? 18.764 15.506 4.822 1.00 14.23 106 LEU A N 1
ATOM 728 C CA . LEU A 1 122 ? 17.656 16.219 5.496 1.00 15.80 106 LEU A CA 1
ATOM 729 C C . LEU A 1 122 ? 16.668 16.831 4.490 1.00 16.58 106 LEU A C 1
ATOM 730 O O . LEU A 1 122 ? 15.444 16.711 4.636 1.00 17.14 106 LEU A O 1
ATOM 735 N N . ASN A 1 123 ? 17.229 17.490 3.477 1.00 16.68 107 ASN A N 1
ATOM 736 C CA . ASN A 1 123 ? 16.369 18.139 2.491 1.00 20.42 107 ASN A CA 1
ATOM 737 C C . ASN A 1 123 ? 15.527 17.076 1.708 1.00 20.02 107 ASN A C 1
ATOM 738 O O . ASN A 1 123 ? 14.346 17.337 1.331 1.00 22.65 107 ASN A O 1
ATOM 743 N N . ALA A 1 124 ? 16.118 15.900 1.504 1.00 19.69 108 ALA A N 1
ATOM 744 C CA . ALA A 1 124 ? 15.438 14.754 0.859 1.00 18.37 108 ALA A CA 1
ATOM 745 C C . ALA A 1 124 ? 14.242 14.290 1.678 1.00 21.97 108 ALA A C 1
ATOM 746 O O . ALA A 1 124 ? 13.303 13.646 1.169 1.00 22.25 108 ALA A O 1
ATOM 748 N N . LEU A 1 125 ? 14.272 14.517 3.010 1.00 19.09 109 LEU A N 1
ATOM 749 C CA . LEU A 1 125 ? 13.169 14.082 3.819 1.00 18.94 109 LEU A CA 1
ATOM 750 C C . LEU A 1 125 ? 11.927 15.045 3.782 1.00 23.49 109 LEU A C 1
ATOM 751 O O . LEU A 1 125 ? 10.882 14.734 4.407 1.00 23.11 109 LEU A O 1
ATOM 756 N N . SER A 1 126 ? 12.055 16.213 3.160 1.00 27.10 110 SER A N 1
ATOM 757 C CA . SER A 1 126 ? 10.850 17.113 2.988 1.00 31.00 110 SER A CA 1
ATOM 758 C C . SER A 1 126 ? 10.219 16.883 1.643 1.00 32.82 110 SER A C 1
ATOM 759 O O . SER A 1 126 ? 10.961 16.783 0.692 1.00 36.84 110 SER A O 1
ATOM 762 N N . GLY A 1 136 ? 6.086 16.146 5.230 1.00 27.00 120 GLY A N 1
ATOM 763 C CA . GLY A 1 136 ? 7.451 15.506 5.205 1.00 23.72 120 GLY A CA 1
ATOM 764 C C . GLY A 1 136 ? 7.556 14.215 6.041 1.00 22.44 120 GLY A C 1
ATOM 765 O O . GLY A 1 136 ? 6.567 13.801 6.750 1.00 23.38 120 GLY A O 1
ATOM 766 N N . ALA A 1 137 ? 8.765 13.644 6.096 1.00 19.93 121 ALA A N 1
ATOM 767 C CA . ALA A 1 137 ? 8.946 12.405 6.719 1.00 15.59 121 ALA A CA 1
ATOM 768 C C . ALA A 1 137 ? 9.003 12.681 8.240 1.00 15.68 121 ALA A C 1
ATOM 769 O O . ALA A 1 137 ? 9.052 13.810 8.613 1.00 17.49 121 ALA A O 1
ATOM 771 N N . THR A 1 138 ? 8.981 11.627 9.001 1.00 14.78 122 THR A N 1
ATOM 772 C CA . THR A 1 138 ? 9.264 11.687 10.436 1.00 13.44 122 THR A CA 1
ATOM 773 C C . THR A 1 138 ? 10.760 11.198 10.545 1.00 14.34 122 THR A C 1
ATOM 774 O O . THR A 1 138 ? 11.074 10.081 10.155 1.00 15.41 122 THR A O 1
ATOM 778 N N . LEU A 1 139 ? 11.607 12.059 11.167 1.00 10.94 123 LEU A N 1
ATOM 779 C CA . LEU A 1 139 ? 13.043 11.766 11.348 1.00 11.52 123 LEU A CA 1
ATOM 780 C C . LEU A 1 139 ? 13.214 11.316 12.813 1.00 11.92 123 LEU A C 1
ATOM 781 O O . LEU A 1 139 ? 12.872 12.098 13.710 1.00 13.65 123 LEU A O 1
ATOM 786 N N . ILE A 1 140 ? 13.685 10.079 12.997 1.00 11.49 124 ILE A N 1
ATOM 787 C CA . ILE A 1 140 ? 14.025 9.561 14.376 1.00 11.23 124 ILE A CA 1
ATOM 788 C C . ILE A 1 140 ? 15.537 9.761 14.395 1.00 12.80 124 ILE A C 1
ATOM 789 O O . ILE A 1 140 ? 16.266 9.011 13.669 1.00 11.92 124 ILE A O 1
ATOM 794 N N . LEU A 1 141 ? 15.964 10.789 15.146 1.00 12.51 125 LEU A N 1
ATOM 795 C CA . LEU A 1 141 ? 17.440 11.171 15.192 1.00 11.40 125 LEU A CA 1
ATOM 796 C C . LEU A 1 141 ? 18.029 10.602 16.481 1.00 12.99 125 LEU A C 1
ATOM 797 O O . LEU A 1 141 ? 17.581 11.006 17.550 1.00 13.57 125 LEU A O 1
ATOM 802 N N . GLN A 1 142 ? 18.950 9.633 16.385 1.00 12.66 126 GLN A N 1
ATOM 803 C CA . GLN A 1 142 ? 19.589 9.147 17.582 1.00 13.48 126 GLN A CA 1
ATOM 804 C C . GLN A 1 142 ? 20.674 10.106 18.013 1.00 16.93 126 GLN A C 1
ATOM 805 O O . GLN A 1 142 ? 21.514 10.514 17.191 1.00 14.85 126 GLN A O 1
ATOM 811 N N . VAL A 1 143 ? 20.621 10.439 19.292 1.00 16.36 127 VAL A N 1
ATOM 812 C CA . VAL A 1 143 ? 21.650 11.407 19.835 1.00 16.22 127 VAL A CA 1
ATOM 813 C C . VAL A 1 143 ? 22.268 10.731 21.010 1.00 16.58 127 VAL A C 1
ATOM 814 O O . VAL A 1 143 ? 21.750 9.794 21.598 1.00 18.70 127 VAL A O 1
ATOM 818 N N . ALA A 1 144 ? 23.500 11.139 21.350 1.00 18.65 128 ALA A N 1
ATOM 819 C CA . ALA A 1 144 ? 24.132 10.456 22.430 1.00 19.44 128 ALA A CA 1
ATOM 820 C C . ALA A 1 144 ? 23.849 11.148 23.724 1.00 19.20 128 ALA A C 1
ATOM 821 O O . ALA A 1 144 ? 24.082 10.529 24.812 1.00 22.34 128 ALA A O 1
ATOM 823 N N . SER A 1 145 ? 23.222 12.327 23.629 1.00 19.83 129 SER A N 1
ATOM 824 C CA . SER A 1 145 ? 22.609 12.948 24.813 1.00 19.14 129 SER A CA 1
ATOM 825 C C . SER A 1 145 ? 21.471 13.947 24.448 1.00 16.80 129 SER A C 1
ATOM 826 O O . SER A 1 145 ? 21.488 14.652 23.466 1.00 18.81 129 SER A O 1
ATOM 829 N N . LEU A 1 146 ? 20.461 13.917 25.270 1.00 16.13 130 LEU A N 1
ATOM 830 C CA . LEU A 1 146 ? 19.314 14.817 25.158 1.00 16.05 130 LEU A CA 1
ATOM 831 C C . LEU A 1 146 ? 19.587 16.122 25.910 1.00 15.73 130 LEU A C 1
ATOM 832 O O . LEU A 1 146 ? 18.741 17.066 25.902 1.00 17.15 130 LEU A O 1
ATOM 837 N N . SER A 1 147 ? 20.805 16.244 26.488 1.00 16.60 131 SER A N 1
ATOM 838 C CA . SER A 1 147 ? 21.217 17.505 27.143 1.00 15.14 131 SER A CA 1
ATOM 839 C C . SER A 1 147 ? 22.666 17.844 26.787 1.00 15.89 131 SER A C 1
ATOM 840 O O . SER A 1 147 ? 23.309 17.117 26.072 1.00 15.08 131 SER A O 1
ATOM 843 N N . GLY A 1 148 ? 23.122 18.979 27.276 1.00 17.88 132 GLY A N 1
ATOM 844 C CA . GLY A 1 148 ? 24.526 19.364 27.074 1.00 18.76 132 GLY A CA 1
ATOM 845 C C . GLY A 1 148 ? 24.850 20.050 25.769 1.00 18.90 132 GLY A C 1
ATOM 846 O O . GLY A 1 148 ? 25.999 20.213 25.444 1.00 20.22 132 GLY A O 1
ATOM 847 N N . GLY A 1 149 ? 23.793 20.425 25.045 1.00 17.78 133 GLY A N 1
ATOM 848 C CA . GLY A 1 149 ? 23.869 21.205 23.822 1.00 18.19 133 GLY A CA 1
ATOM 849 C C . GLY A 1 149 ? 23.471 22.663 23.963 1.00 18.02 133 GLY A C 1
ATOM 850 O O . GLY A 1 149 ? 23.446 23.188 25.101 1.00 20.26 133 GLY A O 1
ATOM 851 N N . ARG A 1 150 ? 23.235 23.317 22.833 1.00 18.19 134 ARG A N 1
ATOM 852 C CA . ARG A 1 150 ? 22.842 24.728 22.852 1.00 20.81 134 ARG A CA 1
ATOM 853 C C . ARG A 1 150 ? 21.381 24.803 23.359 1.00 21.07 134 ARG A C 1
ATOM 854 O O . ARG A 1 150 ? 20.551 24.064 22.918 1.00 18.21 134 ARG A O 1
ATOM 869 N N . LEU A 1 152 ? 17.598 25.708 23.674 1.00 17.95 136 LEU A N 1
ATOM 870 C CA . LEU A 1 152 ? 16.489 26.032 22.743 1.00 16.65 136 LEU A CA 1
ATOM 871 C C . LEU A 1 152 ? 15.255 26.408 23.547 1.00 18.61 136 LEU A C 1
ATOM 872 O O . LEU A 1 152 ? 14.950 25.753 24.592 1.00 18.82 136 LEU A O 1
ATOM 877 N N . ARG A 1 153 ? 14.496 27.417 23.062 1.00 15.85 137 ARG A N 1
ATOM 878 C CA . ARG A 1 153 ? 13.179 27.726 23.626 1.00 17.74 137 ARG A CA 1
ATOM 879 C C . ARG A 1 153 ? 12.134 27.227 22.666 1.00 18.23 137 ARG A C 1
ATOM 880 O O . ARG A 1 153 ? 12.131 27.643 21.514 1.00 18.01 137 ARG A O 1
ATOM 888 N N . LEU A 1 154 ? 11.245 26.353 23.143 1.00 16.84 138 LEU A N 1
ATOM 889 C CA . LEU A 1 154 ? 10.156 25.813 22.296 1.00 17.50 138 LEU A CA 1
ATOM 890 C C . LEU A 1 154 ? 8.820 26.428 22.723 1.00 18.60 138 LEU A C 1
ATOM 891 O O . LEU A 1 154 ? 8.514 26.500 23.920 1.00 17.77 138 LEU A O 1
ATOM 896 N N . THR A 1 155 ? 8.088 26.839 21.710 1.00 16.01 139 THR A N 1
ATOM 897 C CA . THR A 1 155 ? 6.737 27.407 21.963 1.00 20.00 139 THR A CA 1
ATOM 898 C C . THR A 1 155 ? 5.801 26.865 20.943 1.00 22.11 139 THR A C 1
ATOM 899 O O . THR A 1 155 ? 6.254 26.319 19.939 1.00 20.92 139 THR A O 1
ATOM 903 N N . GLY A 1 156 ? 4.477 27.028 21.192 1.00 24.15 140 GLY A N 1
ATOM 904 C CA . GLY A 1 156 ? 3.437 26.562 20.288 1.00 26.86 140 GLY A CA 1
ATOM 905 C C . GLY A 1 156 ? 2.602 25.387 20.831 1.00 27.16 140 GLY A C 1
ATOM 906 O O . GLY A 1 156 ? 2.316 25.281 22.081 1.00 27.73 140 GLY A O 1
ATOM 907 N N . GLU A 1 161 ? 3.694 30.240 27.959 1.00 33.02 145 GLU A N 1
ATOM 908 C CA . GLU A 1 161 ? 3.858 28.836 27.662 1.00 31.59 145 GLU A CA 1
ATOM 909 C C . GLU A 1 161 ? 5.133 28.641 26.820 1.00 29.64 145 GLU A C 1
ATOM 910 O O . GLU A 1 161 ? 5.189 28.935 25.600 1.00 29.91 145 GLU A O 1
ATOM 912 N N . GLU A 1 162 ? 6.160 28.160 27.485 1.00 27.41 146 GLU A N 1
ATOM 913 C CA . GLU A 1 162 ? 7.436 27.836 26.797 1.00 25.06 146 GLU A CA 1
ATOM 914 C C . GLU A 1 162 ? 8.036 26.587 27.446 1.00 24.68 146 GLU A C 1
ATOM 915 O O . GLU A 1 162 ? 7.718 26.216 28.608 1.00 25.78 146 GLU A O 1
ATOM 921 N N . ARG A 1 163 ? 8.954 25.938 26.764 1.00 21.05 147 ARG A N 1
ATOM 922 C CA . ARG A 1 163 ? 9.741 24.896 27.377 1.00 20.85 147 ARG A CA 1
ATOM 923 C C . ARG A 1 163 ? 11.200 25.061 26.935 1.00 19.59 147 ARG A 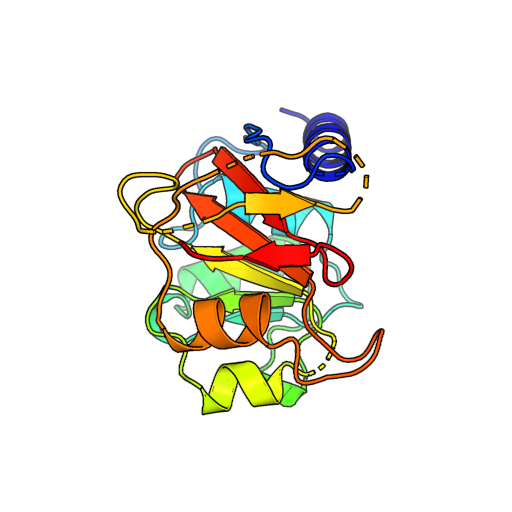C 1
ATOM 924 O O . ARG A 1 163 ? 11.415 25.350 25.744 1.00 19.96 147 ARG A O 1
ATOM 940 N N . ILE A 1 165 ? 14.969 23.306 26.367 1.00 17.82 149 ILE A N 1
ATOM 941 C CA . ILE A 1 165 ? 15.717 22.063 26.292 1.00 16.47 149 ILE A CA 1
ATOM 942 C C . ILE A 1 165 ? 17.049 22.367 25.667 1.00 16.11 149 ILE A C 1
ATOM 943 O O . ILE A 1 165 ? 17.283 23.500 25.188 1.00 18.53 149 ILE A O 1
ATOM 948 N N . ALA A 1 166 ? 17.951 21.404 25.757 1.00 16.67 150 ALA A N 1
ATOM 949 C CA . ALA A 1 166 ? 19.297 21.653 25.288 1.00 15.81 150 ALA A CA 1
ATOM 950 C C . ALA A 1 166 ? 19.942 20.366 24.762 1.00 17.06 150 ALA A C 1
ATOM 951 O O . ALA A 1 166 ? 21.089 19.962 25.165 1.00 16.17 150 ALA A O 1
ATOM 953 N N . PRO A 1 167 ? 19.265 19.695 23.784 1.00 17.46 151 PRO A N 1
ATOM 954 C CA . PRO A 1 167 ? 19.847 18.452 23.177 1.00 15.73 151 PRO A CA 1
ATOM 955 C C . PRO A 1 167 ? 21.039 18.850 22.311 1.00 16.70 151 PRO A C 1
ATOM 956 O O . PRO A 1 167 ? 21.161 20.028 21.942 1.00 16.86 151 PRO A O 1
ATOM 960 N N . GLN A 1 168 ? 21.941 17.891 22.052 1.00 14.72 152 GLN A N 1
ATOM 961 C CA . GLN A 1 168 ? 23.048 18.180 21.180 1.00 14.38 152 GLN A CA 1
ATOM 962 C C . GLN A 1 168 ? 22.476 17.814 19.796 1.00 13.65 152 GLN A C 1
ATOM 963 O O . GLN A 1 168 ? 22.032 16.647 19.559 1.00 18.05 152 GLN A O 1
ATOM 969 N N . LEU A 1 169 ? 22.605 18.756 18.862 1.00 15.71 153 LEU A N 1
ATOM 970 C CA . LEU A 1 169 ? 22.030 18.600 17.525 1.00 13.86 153 LEU A CA 1
ATOM 971 C C . LEU A 1 169 ? 23.068 19.086 16.487 1.00 14.69 153 LEU A C 1
ATOM 972 O O . LEU A 1 169 ? 23.824 20.050 16.742 1.00 16.28 153 LEU A O 1
ATOM 977 N N . PRO A 1 170 ? 23.050 18.479 15.287 1.00 15.59 154 PRO A N 1
ATOM 978 C CA . PRO A 1 170 ? 23.958 18.917 14.212 1.00 16.50 154 PRO A CA 1
ATOM 979 C C . PRO A 1 170 ? 23.376 20.223 13.634 1.00 18.03 154 PRO A C 1
ATOM 980 O O . PRO A 1 170 ? 22.154 20.541 13.749 1.00 14.89 154 PRO A O 1
ATOM 984 N N . GLU A 1 171 ? 24.281 21.062 13.109 1.00 17.31 155 GLU A N 1
ATOM 985 C CA . GLU A 1 171 ? 23.883 22.375 12.613 1.00 17.56 15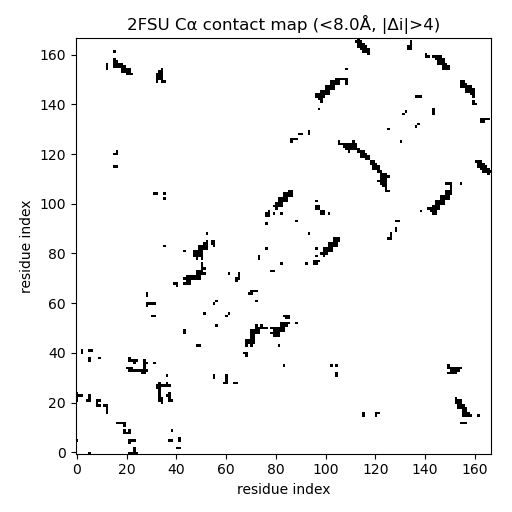5 GLU A CA 1
ATOM 986 C C . GLU A 1 171 ? 22.771 22.267 11.565 1.00 16.39 155 GLU A C 1
ATOM 987 O O . GLU A 1 171 ? 21.914 23.086 11.580 1.00 15.97 155 GLU A O 1
ATOM 993 N N . CYS A 1 172 ? 22.740 21.212 10.733 1.00 16.91 156 CYS A N 1
ATOM 994 C CA . CYS A 1 172 ? 21.686 21.200 9.705 1.00 17.48 156 CYS A CA 1
ATOM 995 C C . CYS A 1 172 ? 20.314 21.091 10.366 1.00 16.27 156 CYS A C 1
ATOM 996 O O . CYS A 1 172 ? 19.331 21.651 9.881 1.00 16.21 156 CYS A O 1
ATOM 999 N N . ILE A 1 173 ? 20.249 20.316 11.481 1.00 16.09 157 ILE A N 1
ATOM 1000 C CA . ILE A 1 173 ? 18.956 20.077 12.166 1.00 16.07 157 ILE A CA 1
ATOM 1001 C C . ILE A 1 173 ? 18.565 21.396 12.915 1.00 15.95 157 ILE A C 1
ATOM 1002 O O . ILE A 1 173 ? 17.397 21.834 12.882 1.00 16.24 157 ILE A O 1
ATOM 1007 N N . LEU A 1 174 ? 19.551 22.073 13.500 1.00 16.91 158 LEU A N 1
ATOM 1008 C CA . LEU A 1 174 ? 19.240 23.371 14.202 1.00 18.19 158 LEU A CA 1
ATOM 1009 C C . LEU A 1 174 ? 18.727 24.389 13.245 1.00 18.37 158 LEU A C 1
ATOM 1010 O O . LEU A 1 174 ? 17.715 25.020 13.515 1.00 18.84 158 LEU A O 1
ATOM 1015 N N . HIS A 1 175 ? 19.353 24.471 12.069 1.00 17.86 159 HIS A N 1
ATOM 1016 C CA . HIS A 1 175 ? 18.882 25.370 11.044 1.00 19.13 159 HIS A CA 1
ATOM 1017 C C . HIS A 1 175 ? 17.444 25.061 10.651 1.00 18.18 159 HIS A C 1
ATOM 1018 O O . HIS A 1 175 ? 16.643 25.940 10.437 1.00 19.98 159 HIS A O 1
ATOM 1025 N N . GLU A 1 176 ? 17.150 23.778 10.384 1.00 17.53 160 GLU A N 1
ATOM 1026 C CA . GLU A 1 176 ? 15.801 23.384 10.006 1.00 17.43 160 GLU A CA 1
ATOM 1027 C C . GLU A 1 176 ? 14.798 23.805 11.047 1.00 17.84 160 GLU A C 1
ATOM 1028 O O . GLU A 1 176 ? 13.780 24.384 10.729 1.00 18.96 160 GLU A O 1
ATOM 1034 N N . LEU A 1 177 ? 15.083 23.534 12.306 1.00 18.06 161 LEU A N 1
ATOM 1035 C CA . LEU A 1 177 ? 14.161 23.876 13.354 1.00 17.49 161 LEU A CA 1
ATOM 1036 C C . LEU A 1 177 ? 13.977 25.373 13.572 1.00 19.18 161 LEU A C 1
ATOM 1037 O O . LEU A 1 177 ? 12.858 25.857 13.720 1.00 18.09 161 LEU A O 1
ATOM 1042 N N . THR A 1 178 ? 15.070 26.129 13.537 1.00 19.21 162 THR A N 1
ATOM 1043 C CA . THR A 1 178 ? 14.982 27.575 13.834 1.00 21.83 162 THR A CA 1
ATOM 1044 C C . THR A 1 178 ? 14.515 28.419 12.654 1.00 24.62 162 THR A C 1
ATOM 1045 O O . THR A 1 178 ? 13.889 29.468 12.888 1.00 25.01 162 THR A O 1
ATOM 1049 N N . GLU A 1 179 ? 14.798 27.994 11.406 1.00 23.57 163 GLU A N 1
ATOM 1050 C CA . GLU A 1 179 ? 14.413 28.762 10.147 1.00 25.81 163 GLU A CA 1
ATOM 1051 C C . GLU A 1 179 ? 13.145 28.272 9.461 1.00 25.00 163 GLU A C 1
ATOM 1052 O O . GLU A 1 179 ? 12.417 29.041 8.793 1.00 25.38 163 GLU A O 1
ATOM 1058 N N . ARG A 1 180 ? 12.834 26.996 9.661 1.00 25.15 164 ARG A N 1
ATOM 1059 C CA . ARG A 1 180 ? 11.616 26.359 9.127 1.00 24.21 164 ARG A CA 1
ATOM 1060 C C . ARG A 1 180 ? 11.403 26.697 7.649 1.00 27.34 164 ARG A C 1
ATOM 1061 O O . ARG A 1 180 ? 10.369 27.306 7.293 1.00 25.21 164 ARG A O 1
ATOM 1069 N N . PRO A 1 181 ? 12.370 26.332 6.811 1.00 29.18 165 PRO A N 1
ATOM 1070 C CA . PRO A 1 181 ? 12.333 26.687 5.375 1.00 32.93 165 PRO A CA 1
ATOM 1071 C C . PRO A 1 181 ? 11.186 26.057 4.541 1.00 34.55 165 PRO A C 1
ATOM 1072 O O . PRO A 1 181 ? 10.932 26.521 3.407 1.00 36.26 165 PRO A O 1
ATOM 1076 N N . HIS A 1 182 ? 10.500 25.042 5.068 1.00 36.25 166 HIS A N 1
ATOM 1077 C CA . HIS A 1 182 ? 9.399 24.400 4.330 1.00 36.26 166 HIS A CA 1
ATOM 1078 C C . HIS A 1 182 ? 8.013 24.665 4.911 1.00 37.75 166 HIS A C 1
ATOM 1079 O O . HIS A 1 182 ? 7.749 24.221 6.017 1.00 39.03 166 HIS A O 1
ATOM 1086 N N . PRO A 1 183 ? 7.092 25.306 4.177 1.00 39.32 167 PRO A N 1
ATOM 1087 C CA . PRO A 1 183 ? 5.734 25.603 4.736 1.00 38.72 167 PRO A CA 1
ATOM 1088 C C . PRO A 1 183 ? 4.985 24.342 5.259 1.00 38.53 167 PRO A C 1
ATOM 1089 O O . PRO A 1 183 ? 5.202 23.242 4.762 1.00 37.62 167 PRO A O 1
ATOM 1091 N N . PHE A 1 184 ? 4.110 24.494 6.264 1.00 38.48 168 PHE A N 1
ATOM 1092 C CA . PHE A 1 184 ? 3.304 23.330 6.708 1.00 37.86 168 PHE A CA 1
ATOM 1093 C C . PHE A 1 184 ? 2.620 22.699 5.494 1.00 38.42 168 PHE A C 1
ATOM 1094 O O . PHE A 1 184 ? 2.127 23.433 4.598 1.00 39.37 168 PHE A O 1
ATOM 1096 N N . PRO A 1 185 ? 2.614 21.371 5.397 1.00 36.52 169 PRO A N 1
ATOM 1097 C CA . PRO A 1 185 ? 3.191 20.492 6.386 1.00 34.33 169 PRO A CA 1
ATOM 1098 C C . PRO A 1 185 ? 4.343 19.760 5.751 1.00 32.07 169 PRO A C 1
ATOM 1099 O O . PRO A 1 185 ? 4.593 18.633 6.134 1.00 31.54 169 PRO A O 1
ATOM 1101 N N . LEU A 1 186 ? 5.087 20.434 4.861 1.00 30.23 170 LEU A N 1
ATOM 1102 C CA . LEU A 1 186 ? 6.167 19.820 4.068 1.00 29.18 170 LEU A CA 1
ATOM 1103 C C . LEU A 1 186 ? 7.402 19.398 4.845 1.00 29.89 170 LEU A C 1
ATOM 1104 O O . LEU A 1 186 ? 8.173 18.542 4.351 1.00 29.34 170 LEU A O 1
ATOM 1106 N N . GLY A 1 187 ? 7.643 20.052 5.985 1.00 26.88 171 GLY A N 1
ATOM 1107 C CA . GLY A 1 187 ? 8.902 19.722 6.739 1.00 26.07 171 GLY A CA 1
ATOM 1108 C C . GLY A 1 187 ? 8.806 18.447 7.527 1.00 24.89 171 GLY A C 1
ATOM 1109 O O . GLY A 1 187 ? 7.735 17.844 7.600 1.00 25.13 171 GLY A O 1
ATOM 1110 N N . ILE A 1 188 ? 9.880 18.097 8.263 1.00 21.23 172 ILE A N 1
ATOM 1111 C CA . ILE A 1 188 ? 9.896 16.850 9.092 1.00 19.66 172 ILE A CA 1
ATOM 1112 C C . ILE A 1 188 ? 9.315 17.077 10.452 1.00 19.22 172 ILE A C 1
ATOM 1113 O O . ILE A 1 188 ? 9.379 18.224 11.008 1.00 21.00 172 ILE A O 1
ATOM 1118 N N . ASP A 1 189 ? 8.716 16.007 10.978 1.00 16.82 173 ASP A N 1
ATOM 1119 C CA . ASP A 1 189 ? 8.494 15.924 12.406 1.00 16.99 173 ASP A CA 1
ATOM 1120 C C . ASP A 1 189 ? 9.785 15.284 12.950 1.00 18.68 173 ASP A C 1
ATOM 1121 O O . ASP A 1 189 ? 10.358 14.414 12.300 1.00 19.83 173 ASP A O 1
ATOM 1126 N N . LEU A 1 190 ? 10.261 15.717 14.134 1.00 13.95 174 LEU A N 1
ATOM 1127 C CA . LEU A 1 190 ? 11.532 15.182 14.610 1.00 12.31 174 LEU A CA 1
ATOM 1128 C C . LEU A 1 190 ? 11.269 14.473 15.903 1.00 11.36 174 LEU A C 1
ATOM 1129 O O . LEU A 1 190 ? 10.530 14.993 16.763 1.00 13.58 174 LEU A O 1
ATOM 1134 N N . ILE A 1 191 ? 11.870 13.331 16.064 1.00 10.49 175 ILE A N 1
ATOM 1135 C CA . ILE A 1 191 ? 11.850 12.578 17.354 1.00 12.05 175 ILE A CA 1
ATOM 1136 C C . ILE A 1 191 ? 13.315 12.337 17.723 1.00 15.32 175 ILE A C 1
ATOM 1137 O O . ILE A 1 191 ? 14.038 11.730 16.971 1.00 15.25 175 ILE A O 1
ATOM 1142 N N . LEU A 1 192 ? 13.767 12.810 18.895 1.00 14.03 176 LEU A N 1
ATOM 1143 C CA . LEU A 1 192 ? 15.189 12.613 19.258 1.00 13.27 176 LEU A CA 1
ATOM 1144 C C . LEU A 1 192 ? 15.210 11.470 20.217 1.00 15.40 176 LEU A C 1
ATOM 1145 O O . LEU A 1 192 ? 14.330 11.413 21.132 1.00 14.91 176 LEU A O 1
ATOM 1150 N N . THR A 1 193 ? 16.091 10.506 20.006 1.00 13.51 177 THR A N 1
ATOM 1151 C CA . THR A 1 193 ? 16.125 9.352 20.945 1.00 13.07 177 THR A CA 1
ATOM 1152 C C . THR A 1 193 ? 17.496 9.151 21.567 1.00 15.03 177 THR A C 1
ATOM 1153 O O . THR A 1 193 ? 18.499 9.409 20.912 1.00 15.53 177 THR A O 1
ATOM 1157 N N . CYS A 1 194 ? 17.535 8.646 22.784 1.00 13.31 178 CYS A N 1
ATOM 1158 C CA . CYS A 1 194 ? 18.855 8.365 23.384 1.00 15.89 178 CYS A CA 1
ATOM 1159 C C . CYS A 1 194 ? 18.588 7.280 24.457 1.00 14.70 178 CYS A C 1
ATOM 1160 O O . CYS A 1 194 ? 17.780 7.540 25.430 1.00 16.82 178 CYS A O 1
ATOM 1163 N N . GLY A 1 195 ? 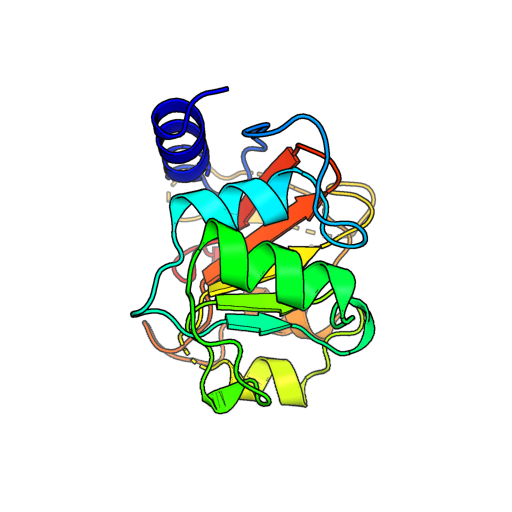19.150 6.084 24.262 1.00 15.38 179 GLY A N 1
ATOM 1164 C CA . GLY A 1 195 ? 18.867 4.982 25.191 1.00 16.31 179 GLY A CA 1
ATOM 1165 C C . GLY A 1 195 ? 17.370 4.610 25.166 1.00 17.93 179 GLY A C 1
ATOM 1166 O O . GLY A 1 195 ? 16.838 4.408 24.105 1.00 15.86 179 GLY A O 1
ATOM 1167 N N . GLU A 1 196 ? 16.698 4.661 26.339 1.00 14.97 180 GLU A N 1
ATOM 1168 C CA . GLU A 1 196 ? 15.236 4.386 26.354 1.00 17.18 180 GLU A CA 1
ATOM 1169 C C . GLU A 1 196 ? 14.432 5.645 26.369 1.00 17.42 180 GLU A C 1
ATOM 1170 O O . GLU A 1 196 ? 13.210 5.575 26.495 1.00 18.94 180 GLU A O 1
ATOM 1176 N N . ARG A 1 197 ? 15.103 6.819 26.262 1.00 15.30 181 ARG A N 1
ATOM 1177 C CA . ARG A 1 197 ? 14.389 8.105 26.358 1.00 15.95 181 ARG A CA 1
ATOM 1178 C C . ARG A 1 197 ? 14.188 8.786 25.006 1.00 16.13 181 ARG A C 1
ATOM 1179 O O . ARG A 1 197 ? 14.996 8.625 24.052 1.00 14.70 181 ARG A O 1
ATOM 1187 N N . LEU A 1 198 ? 13.148 9.616 24.958 1.00 14.30 182 LEU A N 1
ATOM 1188 C CA . LEU A 1 198 ? 12.922 10.449 23.746 1.00 15.99 182 LEU A CA 1
ATOM 1189 C C . LEU A 1 198 ? 12.241 11.747 24.017 1.00 14.79 182 LEU A C 1
ATOM 1190 O O . LEU A 1 198 ? 11.581 11.891 25.051 1.00 13.77 182 LEU A O 1
ATOM 1195 N N . LEU A 1 199 ? 12.342 12.732 23.106 1.00 14.40 183 LEU A N 1
ATOM 1196 C CA . LEU A 1 199 ? 11.484 13.873 23.137 1.00 12.53 183 LEU A CA 1
ATOM 1197 C C . LEU A 1 199 ? 11.123 14.098 21.652 1.00 14.59 183 LEU A C 1
ATOM 1198 O O . LEU A 1 199 ? 11.823 13.619 20.735 1.00 17.84 183 LEU A O 1
ATOM 1203 N N . ALA A 1 200 ? 10.003 14.757 21.475 1.00 13.33 184 ALA A N 1
ATOM 1204 C CA . ALA A 1 200 ? 9.558 15.104 20.084 1.00 13.72 184 ALA A CA 1
ATOM 1205 C C . ALA A 1 200 ? 9.529 16.573 19.854 1.00 12.85 184 ALA A C 1
ATOM 1206 O O . ALA A 1 200 ? 9.208 17.402 20.736 1.00 15.63 184 ALA A O 1
ATOM 1208 N N . ILE A 1 201 ? 9.863 16.965 18.602 1.00 13.01 185 ILE A N 1
ATOM 1209 C CA . ILE A 1 201 ? 9.641 18.332 18.198 1.00 12.33 185 ILE A CA 1
ATOM 1210 C C . ILE A 1 201 ? 8.893 18.259 16.878 1.00 14.70 185 ILE A C 1
ATOM 1211 O O . ILE A 1 201 ? 9.509 18.108 15.819 1.00 15.96 185 ILE A O 1
ATOM 1216 N N . PRO A 1 202 ? 7.572 18.372 16.953 1.00 16.70 186 PRO A N 1
ATOM 1217 C CA . PRO A 1 202 ? 6.720 18.325 15.730 1.00 19.96 186 PRO A CA 1
ATOM 1218 C C . PRO A 1 202 ? 7.022 19.515 14.831 1.00 19.54 186 PRO A C 1
ATOM 1219 O O . PRO A 1 202 ? 7.566 20.562 15.217 1.00 17.88 186 PRO A O 1
ATOM 1223 N N . ARG A 1 203 ? 6.659 19.351 13.549 1.00 21.91 187 ARG A N 1
ATOM 1224 C CA . ARG A 1 203 ? 6.883 20.410 12.630 1.00 21.61 187 ARG A CA 1
ATOM 1225 C C . ARG A 1 203 ? 6.210 21.742 12.940 1.00 22.07 187 ARG A C 1
ATOM 1226 O O . ARG A 1 203 ? 6.617 22.755 12.378 1.00 23.04 187 ARG A O 1
ATOM 1234 N N . THR A 1 204 ? 5.174 21.751 13.801 1.00 22.00 188 THR A N 1
ATOM 1235 C CA . THR A 1 204 ? 4.457 22.955 14.129 1.00 21.68 188 THR A CA 1
ATOM 1236 C C . THR A 1 204 ? 5.121 23.736 15.307 1.00 22.18 188 THR A C 1
ATOM 1237 O O . THR A 1 204 ? 4.790 24.902 15.546 1.00 24.61 188 THR A O 1
ATOM 1241 N N . THR A 1 205 ? 6.076 23.142 16.010 1.00 19.27 189 THR A N 1
ATOM 1242 C CA . THR A 1 205 ? 6.701 23.804 17.153 1.00 18.20 189 THR A CA 1
ATOM 1243 C C . THR A 1 205 ? 7.583 24.897 16.744 1.00 17.07 189 THR A C 1
ATOM 1244 O O . THR A 1 205 ? 8.370 24.766 15.796 1.00 18.39 189 THR A O 1
ATOM 1248 N N . HIS A 1 206 ? 7.539 26.006 17.460 1.00 17.25 190 HIS A N 1
ATOM 1249 C CA . HIS A 1 206 ? 8.477 27.080 17.214 1.00 19.15 190 HIS A CA 1
ATOM 1250 C C . HIS A 1 206 ? 9.709 26.869 18.083 1.00 18.01 190 HIS A C 1
ATOM 1251 O O . HIS A 1 206 ? 9.596 26.613 19.265 1.00 19.33 190 HIS A O 1
ATOM 1258 N N . VAL A 1 207 ? 10.885 26.990 17.464 1.00 17.05 191 VAL A N 1
ATOM 1259 C CA . VAL A 1 207 ? 12.145 26.739 18.140 1.00 16.19 191 VAL A CA 1
ATOM 1260 C C . VAL A 1 207 ? 13.049 27.952 17.964 1.00 18.36 191 VAL A C 1
ATOM 1261 O O . VAL A 1 207 ? 13.233 28.442 16.837 1.00 17.20 191 VAL A O 1
ATOM 1265 N N . GLU A 1 208 ? 13.591 28.442 19.075 1.00 16.52 192 GLU A N 1
ATOM 1266 C CA . GLU A 1 208 ? 14.585 29.558 19.067 1.00 18.55 192 GLU A CA 1
ATOM 1267 C C . GLU A 1 208 ? 15.872 29.194 19.813 1.00 16.82 192 GLU A C 1
ATOM 1268 O O . GLU A 1 208 ? 15.846 28.447 20.810 1.00 17.14 192 GLU A O 1
ATOM 1274 N N . VAL A 1 209 ? 17.005 29.733 19.301 1.00 20.44 193 VAL A N 1
ATOM 1275 C CA . VAL A 1 209 ? 18.268 29.767 20.061 1.00 21.88 193 VAL A CA 1
ATOM 1276 C C . VAL A 1 209 ? 18.477 31.186 20.677 1.00 22.86 193 VAL A C 1
ATOM 1277 O O . VAL A 1 209 ? 17.818 32.096 20.266 1.00 22.72 193 VAL A O 1
ATOM 1281 N N . CYS A 1 210 ? 19.363 31.320 21.685 1.00 26.53 194 CYS A N 1
ATOM 1282 C CA . CYS A 1 210 ? 19.744 32.607 22.362 1.00 30.59 194 CYS A CA 1
ATOM 1283 C C . CYS A 1 210 ? 20.216 32.588 23.803 1.00 30.35 194 CYS A C 1
ATOM 1284 O O . CYS A 1 210 ? 19.992 31.560 24.570 1.00 28.95 194 CYS A O 1
#

CATH classification: 3.40.50.11310

InterPro domains:
  IPR008772 Bacterial phosphonate metabolism, PhnH [PF05845] (6-192)
  IPR008772 Bacterial phosphonate metabolism, PhnH [PIRSF020680] (2-193)
  IPR008772 Bacterial phosphonate metabolism, PhnH [TIGR03292] (7-190)
  IPR038058 PhnH-like superfamily [G3DSA:3.40.50.11310] (1-194)
  IPR038058 PhnH-like superfamily [SSF159709] (13-193)